Protein AF-A0A1H7CGT4-F1 (afdb_monomer)

Sequence (78 aa):
MSTPIVDIVPMMREFNVSNDLLGDHAALQKRWDEDGYLFFRDVLDHEPLERIRGLLVDHLERHGFVERNDRNVRWTGK

Foldseek 3Di:
DDDDDDPPDPDPDDDDACQVCVPPPVVVVVCCVVVVDHDYDPPDDVVVVVVVVVVVLVVCVVVPQFDPPDPVRHGPPD

Organism: NCBI:txid667676

Structure (mmCIF, N/CA/C/O backbone):
data_AF-A0A1H7CGT4-F1
#
_entry.id   AF-A0A1H7CGT4-F1
#
loop_
_atom_site.group_PDB
_atom_site.id
_atom_site.type_symbol
_atom_site.label_atom_id
_atom_site.label_alt_id
_atom_site.label_comp_id
_atom_site.label_asym_id
_atom_site.label_entity_id
_atom_site.label_seq_id
_atom_site.pdbx_PDB_ins_code
_atom_site.Cartn_x
_atom_site.Cartn_y
_atom_site.Cartn_z
_atom_site.occupancy
_atom_site.B_iso_or_equiv
_atom_site.auth_seq_id
_atom_site.auth_comp_id
_atom_site.auth_asym_id
_atom_site.auth_atom_id
_atom_site.pdbx_PDB_model_num
ATOM 1 N N . MET A 1 1 ? -24.869 39.413 -15.087 1.00 47.84 1 MET A N 1
ATOM 2 C CA . MET A 1 1 ? -23.499 38.931 -15.361 1.00 47.84 1 MET A CA 1
ATOM 3 C C . MET A 1 1 ? -23.137 37.984 -14.230 1.00 47.84 1 MET A C 1
ATOM 5 O O . MET A 1 1 ? -23.160 38.427 -13.092 1.00 47.84 1 MET A O 1
ATOM 9 N N . SER A 1 2 ? -22.963 36.688 -14.507 1.00 51.19 2 SER A N 1
ATOM 10 C CA . SER A 1 2 ? -22.695 35.674 -13.476 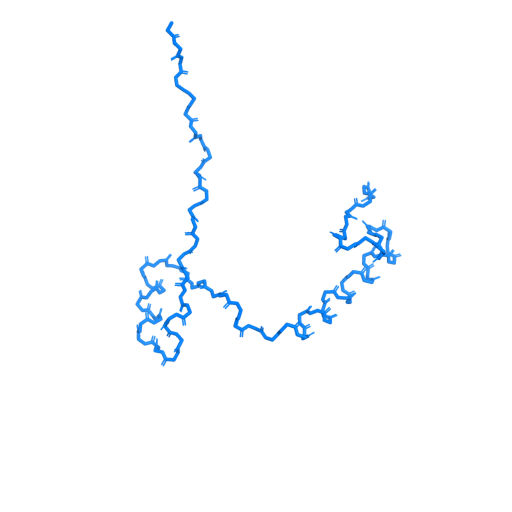1.00 51.19 2 SER A CA 1
ATOM 11 C C . SER A 1 2 ? -21.188 35.526 -13.301 1.00 51.19 2 SER A C 1
ATOM 13 O O . SER A 1 2 ? -20.489 35.237 -14.269 1.00 51.19 2 SER A O 1
ATOM 15 N N . THR A 1 3 ? -20.691 35.762 -12.092 1.00 56.47 3 THR A N 1
ATOM 16 C CA . THR A 1 3 ? -19.280 35.582 -11.732 1.00 56.47 3 THR A CA 1
ATOM 17 C C . THR A 1 3 ? -18.910 34.098 -11.840 1.00 56.47 3 THR A C 1
ATOM 19 O O . THR A 1 3 ? -19.654 33.269 -11.308 1.00 56.47 3 THR A O 1
ATOM 22 N N . PRO A 1 4 ? -17.809 33.723 -12.517 1.00 62.28 4 PRO A N 1
ATOM 23 C CA . PRO A 1 4 ? -17.367 32.336 -12.553 1.00 62.28 4 PRO A CA 1
ATOM 24 C C . PRO A 1 4 ? -16.884 31.915 -11.162 1.00 62.28 4 PRO A C 1
ATOM 26 O O . PRO A 1 4 ? -16.108 32.624 -10.521 1.00 62.28 4 PRO A O 1
ATOM 29 N N . ILE A 1 5 ? -17.356 30.761 -10.693 1.00 65.94 5 ILE A N 1
ATOM 30 C CA . ILE A 1 5 ? -16.827 30.111 -9.494 1.00 65.94 5 ILE A CA 1
ATOM 31 C C . ILE A 1 5 ? -15.411 29.653 -9.846 1.00 65.94 5 ILE A C 1
ATOM 33 O O . ILE A 1 5 ? -15.232 28.780 -10.693 1.00 65.94 5 ILE A O 1
ATOM 37 N N . VAL A 1 6 ? -14.405 30.290 -9.249 1.00 63.16 6 VAL A N 1
ATOM 38 C CA . VAL A 1 6 ? -13.016 29.836 -9.338 1.00 63.16 6 VAL A CA 1
ATOM 39 C C . VAL A 1 6 ? -12.883 28.665 -8.377 1.00 63.16 6 VAL A C 1
ATOM 41 O O . VAL A 1 6 ? -13.047 28.834 -7.169 1.00 63.16 6 VAL A O 1
ATOM 44 N N . ASP A 1 7 ? -12.635 27.482 -8.926 1.00 59.34 7 ASP A N 1
ATOM 45 C CA . ASP A 1 7 ? -12.377 26.277 -8.148 1.00 59.34 7 ASP A CA 1
ATOM 46 C C . ASP A 1 7 ? -11.022 26.434 -7.434 1.00 59.34 7 ASP A C 1
ATOM 48 O O . ASP A 1 7 ? -9.954 26.277 -8.024 1.00 59.34 7 ASP A O 1
ATOM 52 N N . ILE A 1 8 ? -11.069 26.892 -6.181 1.00 66.50 8 ILE A N 1
ATOM 53 C CA . ILE A 1 8 ? -9.892 27.172 -5.339 1.00 66.50 8 ILE A CA 1
ATOM 54 C C . ILE A 1 8 ? -9.308 25.908 -4.700 1.00 66.50 8 ILE A C 1
ATOM 56 O O . ILE A 1 8 ? -8.252 25.975 -4.070 1.00 66.50 8 ILE A O 1
ATOM 60 N N . VAL A 1 9 ? -9.973 24.762 -4.860 1.00 63.50 9 VAL A N 1
ATOM 61 C CA . VAL A 1 9 ? -9.428 23.463 -4.479 1.00 63.50 9 VAL A CA 1
ATOM 62 C C . VAL A 1 9 ? -8.897 22.828 -5.760 1.00 63.50 9 VAL A C 1
ATOM 64 O O . VAL A 1 9 ? -9.681 22.571 -6.671 1.00 63.50 9 VAL A O 1
ATOM 67 N N . PRO A 1 10 ? -7.583 22.574 -5.887 1.00 62.22 10 PRO A N 1
ATOM 68 C CA . PRO A 1 10 ? -7.087 21.811 -7.019 1.00 62.22 10 PRO A CA 1
ATOM 69 C C . PRO A 1 10 ? -7.833 20.477 -7.033 1.00 62.22 10 PRO A C 1
ATOM 71 O O . PRO A 1 10 ? -7.745 19.729 -6.056 1.00 62.22 10 PRO A O 1
ATOM 74 N N . MET A 1 11 ? -8.576 20.180 -8.105 1.00 61.97 11 MET A N 1
ATOM 75 C CA . MET A 1 11 ? -9.097 18.830 -8.320 1.00 61.97 11 MET A CA 1
ATOM 76 C C . MET A 1 11 ? -7.933 17.863 -8.106 1.00 61.97 11 MET A C 1
ATOM 78 O O . MET A 1 11 ? -6.910 17.984 -8.788 1.00 61.97 11 MET A O 1
ATOM 82 N N . MET A 1 12 ? -8.060 16.954 -7.132 1.00 59.62 12 MET A N 1
ATOM 83 C CA . MET A 1 12 ? -7.089 15.880 -6.936 1.00 59.62 12 MET A CA 1
ATOM 84 C C . MET A 1 12 ? -6.952 15.157 -8.273 1.00 59.62 12 MET A C 1
ATOM 86 O O . MET A 1 12 ? -7.871 14.463 -8.704 1.00 59.62 12 MET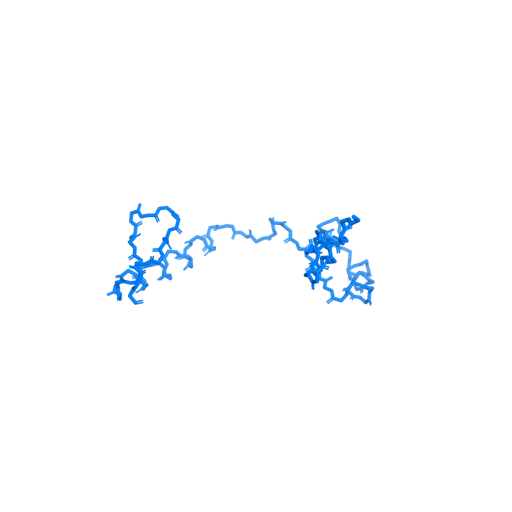 A O 1
ATOM 90 N N . ARG A 1 13 ? -5.830 15.380 -8.963 1.00 67.81 13 ARG A N 1
ATOM 91 C CA . ARG A 1 13 ? -5.520 14.655 -10.193 1.00 67.81 13 ARG A CA 1
ATOM 92 C C . ARG A 1 13 ? -5.396 13.183 -9.828 1.00 67.81 13 ARG A C 1
ATOM 94 O O . ARG A 1 13 ? -4.864 12.859 -8.765 1.00 67.81 13 ARG A O 1
ATOM 101 N N . GLU A 1 14 ? -5.901 12.306 -10.689 1.00 81.94 14 GLU A N 1
ATOM 102 C CA . GLU A 1 14 ? -5.693 10.874 -10.504 1.00 81.94 14 GLU A CA 1
ATOM 103 C C . GLU A 1 14 ? -4.190 10.580 -10.402 1.00 81.94 14 GLU A C 1
ATOM 105 O O . GLU A 1 14 ? -3.386 11.128 -11.160 1.00 81.94 14 GLU A O 1
ATOM 110 N N . PHE A 1 15 ? -3.810 9.740 -9.438 1.00 87.75 15 PHE A N 1
ATOM 111 C CA . PHE A 1 15 ? -2.420 9.327 -9.277 1.00 87.75 15 PHE A CA 1
ATOM 112 C C . PHE A 1 15 ? -1.959 8.493 -10.472 1.00 87.75 15 PHE A C 1
ATOM 114 O O . PHE A 1 15 ? -2.674 7.599 -10.934 1.00 87.75 15 PHE A O 1
ATOM 121 N N . ASN A 1 16 ? -0.728 8.739 -10.911 1.00 92.19 16 ASN A N 1
ATOM 122 C CA . ASN A 1 16 ? -0.084 7.992 -11.978 1.00 92.19 16 ASN A CA 1
ATOM 123 C C . ASN A 1 16 ? 0.294 6.584 -11.487 1.00 92.19 16 ASN A C 1
ATOM 125 O O . ASN A 1 16 ? 1.192 6.413 -10.659 1.00 92.19 16 ASN A O 1
ATOM 129 N N . VAL A 1 17 ? -0.425 5.567 -11.968 1.00 95.19 17 VAL A N 1
ATOM 130 C CA . VAL A 1 17 ? -0.197 4.167 -11.584 1.00 95.19 17 VAL A CA 1
ATOM 131 C C . VAL A 1 17 ? 1.124 3.687 -12.189 1.00 95.19 17 VAL A C 1
ATOM 133 O O . VAL A 1 17 ? 1.361 3.876 -13.376 1.00 95.19 17 VAL A O 1
ATOM 136 N N . SER A 1 18 ? 1.980 3.075 -11.369 1.00 97.25 18 SER A N 1
ATOM 137 C CA . SER A 1 18 ? 3.343 2.654 -11.742 1.00 97.25 18 SER A CA 1
ATOM 138 C C . SER A 1 18 ? 3.533 1.128 -11.745 1.00 97.25 18 SER A C 1
ATOM 140 O O . SER A 1 18 ? 4.658 0.635 -11.745 1.00 97.25 18 SER A O 1
ATOM 142 N N . ASN A 1 19 ? 2.439 0.357 -11.703 1.00 97.06 19 ASN A N 1
ATOM 143 C CA . ASN A 1 19 ? 2.461 -1.112 -11.699 1.00 97.06 19 ASN A CA 1
ATOM 144 C C . ASN A 1 19 ? 3.177 -1.722 -12.914 1.00 97.06 19 ASN A C 1
ATOM 146 O O . ASN A 1 19 ? 3.765 -2.793 -12.796 1.00 97.06 19 ASN A O 1
ATOM 150 N N . ASP A 1 20 ? 3.124 -1.055 -14.064 1.00 96.62 20 ASP A N 1
ATOM 151 C CA . ASP A 1 20 ? 3.780 -1.459 -15.310 1.00 96.62 20 ASP A CA 1
ATOM 152 C C . ASP A 1 20 ? 5.313 -1.447 -15.218 1.00 96.62 20 ASP A C 1
ATOM 154 O O . ASP A 1 20 ? 5.979 -2.119 -16.000 1.00 96.62 20 ASP A O 1
ATOM 158 N N . LEU A 1 21 ? 5.868 -0.728 -14.240 1.00 97.44 21 LEU A N 1
ATOM 159 C CA . LEU A 1 21 ? 7.308 -0.591 -14.022 1.00 97.44 21 LEU A CA 1
ATOM 160 C C . LEU A 1 21 ? 7.864 -1.608 -13.009 1.00 97.44 21 LEU A C 1
ATOM 162 O O . LEU A 1 21 ? 9.056 -1.591 -12.698 1.00 97.44 21 L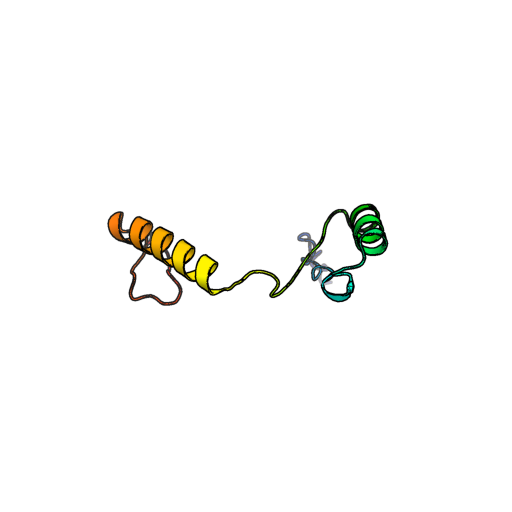EU A O 1
ATOM 166 N N . LEU A 1 22 ? 7.024 -2.487 -12.451 1.00 96.25 22 LEU A N 1
ATOM 167 C CA . LEU A 1 22 ? 7.472 -3.488 -11.483 1.00 96.25 22 LEU A CA 1
ATOM 168 C C . LEU A 1 22 ? 8.509 -4.427 -12.113 1.00 96.25 22 LEU A C 1
ATOM 170 O O . LEU A 1 22 ? 8.270 -5.052 -13.141 1.00 96.25 22 LEU A O 1
ATOM 174 N N . GLY A 1 23 ? 9.667 -4.541 -11.459 1.00 96.62 23 GLY A N 1
ATOM 175 C CA . GLY A 1 23 ? 10.810 -5.311 -11.959 1.00 96.62 23 GLY A CA 1
ATOM 176 C C . GLY A 1 23 ? 11.806 -4.497 -12.792 1.00 96.62 23 GLY A C 1
ATOM 177 O O . GLY A 1 23 ? 12.914 -4.979 -13.019 1.00 96.62 23 GLY A O 1
ATOM 178 N N . ASP A 1 24 ? 11.477 -3.257 -13.168 1.00 98.00 24 ASP A N 1
ATOM 179 C CA . ASP A 1 24 ? 12.394 -2.328 -13.833 1.00 98.00 24 ASP A CA 1
ATOM 180 C C . ASP A 1 24 ? 12.806 -1.195 -12.884 1.00 98.00 24 ASP A C 1
ATOM 182 O O . ASP A 1 24 ? 12.163 -0.151 -12.763 1.00 98.00 24 ASP A O 1
ATOM 186 N N . HIS A 1 25 ? 13.932 -1.401 -12.203 1.00 97.62 25 HIS A N 1
ATOM 187 C CA . HIS A 1 25 ? 14.474 -0.424 -11.263 1.00 97.62 25 HIS A CA 1
ATOM 188 C C . HIS A 1 25 ? 14.800 0.928 -11.920 1.00 97.62 25 HIS A C 1
ATOM 190 O O . HIS A 1 25 ? 14.588 1.975 -11.310 1.00 97.62 25 HIS A O 1
ATOM 196 N N . ALA A 1 26 ? 15.325 0.932 -13.149 1.00 98.19 26 ALA A N 1
ATOM 197 C CA . ALA A 1 26 ?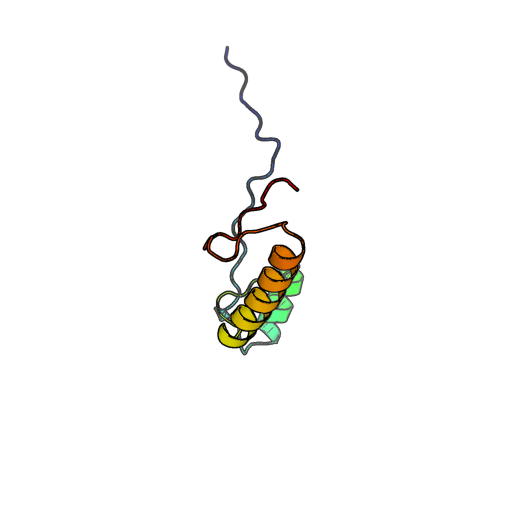 15.727 2.171 -13.811 1.00 98.19 26 ALA A CA 1
ATOM 198 C C . ALA A 1 26 ? 14.501 3.012 -14.190 1.00 98.19 26 ALA A C 1
ATOM 200 O O . ALA A 1 26 ? 14.501 4.229 -13.994 1.00 98.19 26 ALA A O 1
ATOM 201 N N . ALA A 1 27 ? 13.440 2.364 -14.674 1.00 97.69 27 ALA A N 1
ATOM 202 C CA . ALA A 1 27 ? 12.187 3.040 -14.976 1.00 97.69 27 ALA A CA 1
ATOM 203 C C . ALA A 1 27 ? 11.488 3.561 -13.710 1.00 97.69 27 ALA A C 1
ATOM 205 O O . ALA A 1 27 ? 10.979 4.684 -13.715 1.00 97.69 27 ALA A O 1
ATOM 206 N N . LEU A 1 28 ? 11.517 2.798 -12.610 1.00 97.75 28 LEU A N 1
ATOM 207 C CA . LEU A 1 28 ? 10.994 3.239 -11.312 1.00 97.75 28 LEU A CA 1
ATOM 208 C C . LEU A 1 28 ? 11.731 4.469 -10.776 1.00 97.75 28 LEU A C 1
ATOM 210 O O . LEU A 1 28 ? 11.083 5.423 -10.352 1.00 97.75 28 LEU A O 1
ATOM 214 N N . GLN A 1 29 ? 13.066 4.477 -10.832 1.00 98.19 29 GLN A N 1
ATOM 215 C CA . GLN A 1 29 ? 13.861 5.630 -10.404 1.00 98.19 29 GLN A CA 1
ATOM 216 C C . GLN A 1 29 ? 13.531 6.868 -11.240 1.00 98.19 29 GLN A C 1
ATOM 218 O O . GLN A 1 29 ? 13.290 7.938 -10.692 1.00 98.19 29 GLN A O 1
ATOM 223 N N . LYS A 1 30 ? 13.442 6.710 -12.564 1.00 97.94 30 LYS A N 1
ATOM 224 C CA . LYS A 1 30 ? 13.068 7.808 -13.456 1.00 97.94 30 LYS A CA 1
ATOM 225 C C . LYS A 1 30 ? 11.693 8.383 -13.100 1.00 97.94 30 LYS A C 1
ATOM 227 O O . LYS A 1 30 ? 11.549 9.597 -13.012 1.00 97.94 30 LYS A O 1
ATOM 232 N N . ARG A 1 31 ? 10.697 7.522 -12.861 1.00 96.88 31 ARG A N 1
ATOM 233 C CA . ARG A 1 31 ? 9.347 7.952 -12.468 1.00 96.88 31 ARG A CA 1
ATOM 234 C C . ARG A 1 31 ? 9.350 8.671 -11.121 1.00 96.88 31 ARG A C 1
ATOM 236 O O . ARG A 1 31 ? 8.660 9.671 -10.971 1.00 96.88 31 ARG A O 1
ATOM 243 N N . TRP A 1 32 ? 10.138 8.189 -10.165 1.00 96.38 32 TRP A N 1
ATOM 244 C CA . TRP A 1 32 ? 10.325 8.855 -8.881 1.00 96.38 32 TRP A CA 1
ATOM 245 C C . TRP A 1 32 ? 10.921 10.259 -9.042 1.00 96.38 32 TRP A C 1
ATOM 247 O O . TRP A 1 32 ? 10.422 11.199 -8.430 1.00 96.38 32 TRP A O 1
ATOM 257 N N . ASP A 1 33 ? 11.942 10.413 -9.885 1.00 97.75 33 ASP A N 1
ATOM 258 C CA . ASP A 1 33 ? 12.595 11.704 -10.121 1.00 97.75 33 ASP A CA 1
ATOM 259 C C . ASP A 1 33 ? 11.667 12.708 -10.839 1.00 97.75 33 ASP A C 1
ATOM 261 O O . ASP A 1 33 ? 11.751 13.911 -10.589 1.00 97.75 33 ASP A O 1
ATOM 265 N N . GLU A 1 34 ? 10.776 12.225 -11.713 1.00 95.50 34 GLU A N 1
ATOM 266 C CA . GLU A 1 34 ? 9.820 13.041 -12.480 1.00 95.50 34 GLU A CA 1
ATOM 267 C C . GLU A 1 34 ? 8.567 13.421 -11.671 1.00 95.50 34 GLU A C 1
ATOM 269 O O . GLU A 1 34 ? 8.193 14.595 -11.622 1.00 95.50 34 GLU A O 1
ATOM 274 N N . ASP A 1 35 ? 7.925 12.440 -11.031 1.00 93.62 35 ASP A N 1
ATOM 275 C CA . ASP A 1 35 ? 6.620 12.612 -10.383 1.00 93.62 35 ASP A CA 1
ATOM 276 C C . ASP A 1 35 ? 6.740 12.865 -8.869 1.00 93.62 35 ASP A C 1
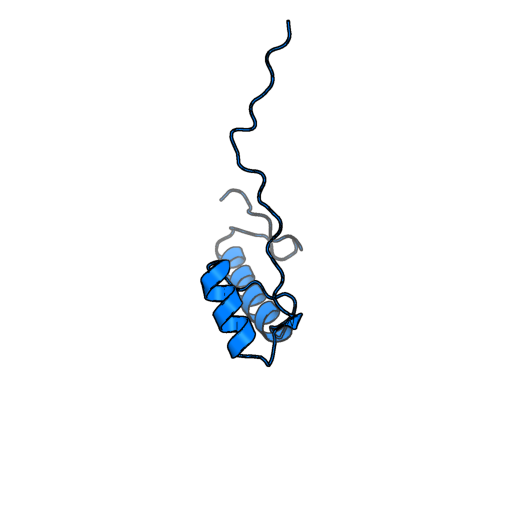ATOM 278 O O . ASP A 1 35 ? 5.809 13.386 -8.252 1.00 93.62 35 ASP A O 1
ATOM 282 N N . GLY A 1 36 ? 7.870 12.508 -8.246 1.00 94.62 36 GLY A N 1
ATOM 283 C CA . GLY A 1 36 ? 8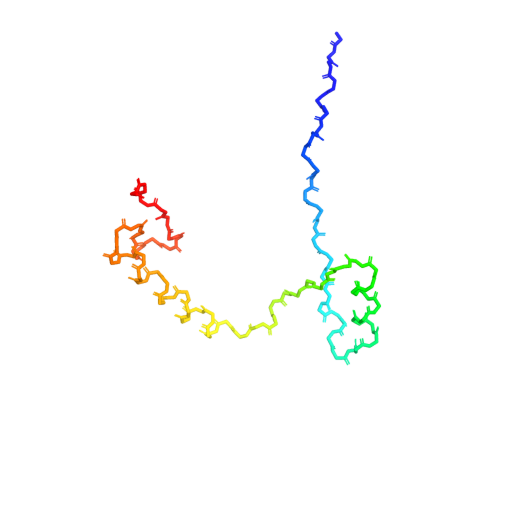.102 12.630 -6.801 1.00 94.62 36 GLY A CA 1
ATOM 284 C C . GLY A 1 36 ? 7.375 11.584 -5.947 1.00 94.62 36 GLY A C 1
ATOM 285 O O . GLY A 1 36 ? 7.396 11.664 -4.718 1.00 94.62 36 GLY A O 1
ATOM 286 N N . TYR A 1 37 ? 6.706 10.615 -6.575 1.00 95.19 37 TYR A N 1
ATOM 287 C CA . TYR A 1 37 ? 6.029 9.507 -5.908 1.00 95.19 37 TYR A CA 1
ATOM 288 C C . TYR A 1 37 ? 5.962 8.277 -6.816 1.00 95.19 37 TYR A C 1
ATOM 290 O O . TYR A 1 37 ? 6.116 8.360 -8.032 1.00 95.19 37 TYR A O 1
ATOM 298 N N . LEU A 1 38 ? 5.677 7.125 -6.208 1.00 96.31 38 LEU A N 1
ATOM 299 C CA . LEU A 1 38 ? 5.304 5.900 -6.908 1.00 96.31 38 LEU A CA 1
ATOM 300 C C . LEU A 1 38 ? 3.985 5.406 -6.331 1.00 96.31 38 LEU A C 1
ATOM 302 O O . LEU A 1 38 ? 3.883 5.137 -5.133 1.00 96.31 38 LEU A O 1
ATOM 306 N N . PHE A 1 39 ? 2.967 5.307 -7.180 1.00 96.00 39 PHE A N 1
ATOM 307 C CA . PHE A 1 39 ? 1.663 4.806 -6.778 1.00 96.00 39 PHE A CA 1
ATOM 308 C C . PHE A 1 39 ? 1.420 3.421 -7.372 1.00 96.00 39 PHE A C 1
ATOM 310 O O . PHE A 1 39 ? 1.387 3.244 -8.590 1.00 96.00 39 PHE A O 1
ATOM 317 N N . PHE A 1 40 ? 1.230 2.443 -6.489 1.00 96.06 40 PHE A N 1
ATOM 318 C CA . PHE A 1 40 ? 0.974 1.056 -6.847 1.00 96.06 40 PHE A CA 1
ATOM 319 C C . PHE A 1 40 ? -0.414 0.629 -6.378 1.00 96.06 40 PHE A 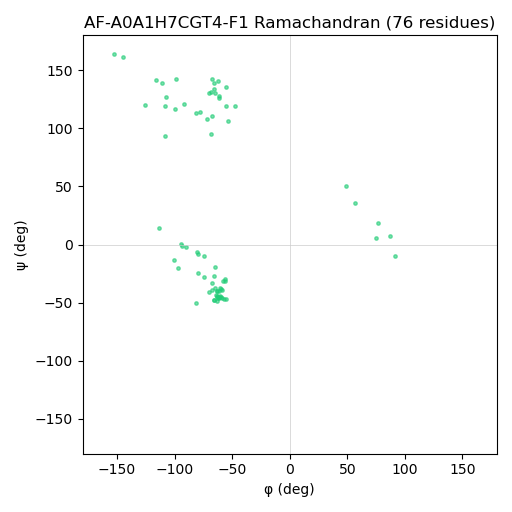C 1
ATOM 321 O O . PHE A 1 40 ? -0.858 0.987 -5.287 1.00 96.06 40 PHE A O 1
ATOM 328 N N . ARG A 1 41 ? -1.090 -0.171 -7.197 1.00 95.00 41 ARG A N 1
ATOM 329 C CA . ARG A 1 41 ? -2.370 -0.807 -6.875 1.00 95.00 41 ARG A CA 1
ATOM 330 C C . ARG A 1 41 ? -2.158 -2.307 -6.730 1.00 95.00 41 ARG A C 1
ATOM 332 O O . ARG A 1 41 ? -1.442 -2.879 -7.538 1.00 95.00 41 ARG A O 1
ATOM 339 N N . ASP A 1 42 ? -2.798 -2.930 -5.745 1.00 94.75 42 ASP A N 1
ATOM 340 C CA . ASP A 1 42 ? -2.880 -4.400 -5.661 1.00 94.75 42 ASP A CA 1
ATOM 341 C C . ASP A 1 42 ? -1.507 -5.118 -5.643 1.00 94.75 42 ASP A C 1
ATOM 343 O O . ASP A 1 42 ? -1.326 -6.173 -6.237 1.00 94.75 42 ASP A O 1
ATOM 347 N N . VAL A 1 43 ? -0.497 -4.510 -5.003 1.00 95.56 43 VAL A N 1
ATOM 348 C CA . VAL A 1 43 ? 0.860 -5.094 -4.874 1.00 95.56 43 VAL A CA 1
ATOM 349 C C . VAL A 1 43 ? 1.125 -5.732 -3.512 1.00 95.56 43 VAL A C 1
ATOM 351 O O . VAL A 1 43 ? 2.124 -6.425 -3.336 1.00 95.56 43 VAL A O 1
ATOM 354 N N . LEU A 1 44 ? 0.263 -5.462 -2.531 1.00 93.50 44 LEU A N 1
ATOM 355 C CA . LEU A 1 44 ? 0.358 -6.027 -1.191 1.00 93.50 44 LEU A CA 1
ATOM 356 C C . LEU A 1 44 ? -0.601 -7.205 -1.078 1.00 93.50 44 LEU A C 1
ATOM 358 O O . LEU A 1 44 ? -1.720 -7.138 -1.576 1.00 93.50 44 LEU A O 1
ATOM 362 N N . ASP A 1 45 ? -0.188 -8.247 -0.361 1.00 94.38 45 ASP A N 1
ATOM 363 C CA . ASP A 1 45 ? -1.105 -9.313 0.029 1.00 94.38 45 ASP A CA 1
ATOM 364 C C . ASP A 1 45 ? -2.219 -8.732 0.916 1.00 94.38 45 ASP A C 1
ATOM 366 O O . ASP A 1 45 ? -1.965 -8.028 1.901 1.00 94.38 45 ASP A O 1
ATOM 370 N N . HIS A 1 46 ? -3.465 -9.012 0.546 1.00 94.06 46 HIS A N 1
ATOM 371 C CA . HIS A 1 46 ? -4.641 -8.523 1.249 1.00 94.06 46 HIS A CA 1
ATOM 372 C C . HIS A 1 46 ? -4.870 -9.247 2.574 1.00 94.06 46 HIS A C 1
ATOM 374 O O . HIS A 1 46 ? -5.413 -8.646 3.499 1.00 94.06 46 HIS A O 1
ATOM 380 N N . GLU A 1 47 ? -4.436 -10.501 2.722 1.00 95.38 47 GLU A N 1
ATOM 381 C CA . GLU A 1 47 ? -4.703 -11.259 3.946 1.00 95.38 47 GLU A CA 1
ATOM 382 C C . GLU A 1 47 ? -4.037 -10.616 5.185 1.00 95.38 47 GLU A C 1
ATOM 384 O O . GLU A 1 47 ? -4.731 -10.365 6.177 1.00 95.38 47 GLU A O 1
ATOM 389 N N . PRO A 1 48 ? -2.738 -10.247 5.167 1.00 95.25 48 PRO A N 1
ATOM 390 C CA . PRO A 1 48 ? -2.131 -9.485 6.256 1.00 95.25 48 PRO A CA 1
ATOM 391 C C . PRO A 1 48 ? -2.804 -8.136 6.520 1.00 95.25 48 PRO A C 1
ATOM 393 O O . PRO A 1 48 ? -2.954 -7.757 7.685 1.00 95.25 48 PRO A O 1
ATOM 396 N N . LEU A 1 49 ? -3.217 -7.422 5.468 1.00 93.81 49 LEU A N 1
ATOM 397 C CA . LEU A 1 49 ? -3.882 -6.125 5.602 1.00 93.81 49 LEU A CA 1
ATOM 398 C C . LEU A 1 49 ? -5.228 -6.261 6.317 1.00 93.81 49 LEU A C 1
ATOM 400 O O . LEU A 1 49 ? -5.505 -5.498 7.243 1.00 93.81 49 LEU A O 1
ATOM 404 N N . GLU A 1 50 ? -6.022 -7.271 5.966 1.00 93.75 50 GLU A N 1
ATOM 405 C CA . GLU A 1 50 ? -7.296 -7.551 6.630 1.00 93.75 50 GLU A CA 1
ATOM 406 C C . GLU A 1 50 ? -7.108 -7.959 8.094 1.00 93.75 50 GLU A C 1
ATOM 408 O O . GLU A 1 50 ? -7.871 -7.525 8.961 1.00 93.75 50 GLU A O 1
ATOM 413 N N . ARG A 1 51 ? -6.051 -8.717 8.419 1.00 94.94 51 ARG A N 1
ATOM 414 C CA . ARG A 1 51 ? -5.728 -9.034 9.821 1.00 94.94 51 ARG A CA 1
ATOM 415 C C . ARG A 1 51 ? -5.402 -7.775 10.627 1.00 94.94 51 ARG A C 1
ATOM 417 O O . ARG A 1 51 ? -5.931 -7.606 11.725 1.00 94.94 51 ARG A O 1
ATOM 424 N N . ILE A 1 52 ? -4.569 -6.880 10.093 1.00 94.88 52 ILE A N 1
ATOM 425 C CA . ILE A 1 52 ? -4.218 -5.611 10.758 1.00 94.88 52 ILE A CA 1
ATOM 426 C C . ILE A 1 52 ? -5.458 -4.728 10.917 1.00 94.88 52 ILE A C 1
ATOM 428 O O . ILE A 1 52 ? -5.697 -4.187 11.999 1.00 94.88 52 ILE A O 1
ATOM 432 N N . ARG A 1 53 ? -6.278 -4.627 9.866 1.00 92.50 53 ARG A N 1
ATOM 433 C CA . ARG A 1 53 ? -7.557 -3.915 9.903 1.00 92.50 53 ARG A CA 1
ATOM 434 C C . ARG A 1 53 ? -8.450 -4.455 11.019 1.00 92.50 53 ARG A C 1
ATOM 436 O O . ARG A 1 53 ? -8.969 -3.665 11.801 1.00 92.50 53 ARG A O 1
ATOM 443 N N . GLY A 1 54 ? -8.582 -5.776 11.143 1.00 92.62 54 GLY A N 1
ATOM 444 C CA . GLY A 1 54 ? -9.347 -6.414 12.215 1.00 92.62 54 GLY A CA 1
ATOM 445 C C . GLY A 1 54 ? -8.858 -6.023 13.611 1.00 92.62 54 GLY A C 1
ATOM 446 O O . GLY A 1 54 ? -9.658 -5.610 14.445 1.00 92.62 54 GLY A O 1
ATOM 447 N N . LEU A 1 55 ? -7.543 -6.060 13.850 1.00 95.06 55 LEU A N 1
ATOM 448 C CA . LEU A 1 55 ? -6.957 -5.667 15.139 1.00 95.06 55 LEU A CA 1
ATOM 449 C C . LEU A 1 55 ? -7.239 -4.200 15.496 1.00 95.06 55 LEU A C 1
ATOM 451 O O . LEU A 1 55 ? -7.522 -3.891 16.658 1.00 95.06 55 LEU A O 1
ATOM 455 N N . LEU A 1 56 ? -7.175 -3.301 14.509 1.00 93.31 56 LEU A N 1
ATOM 456 C CA . LEU A 1 56 ? -7.495 -1.886 14.690 1.00 93.31 56 LEU A CA 1
ATOM 457 C C . LEU A 1 56 ? -8.980 -1.689 15.020 1.00 93.31 56 LEU A C 1
ATOM 459 O O . LEU A 1 56 ? -9.300 -0.992 15.982 1.00 93.31 56 LEU A O 1
ATOM 463 N N . VAL A 1 57 ? -9.878 -2.321 14.260 1.00 93.88 57 VAL A N 1
ATOM 464 C CA . VAL A 1 57 ? -11.330 -2.245 14.490 1.00 93.88 57 VAL A CA 1
ATOM 465 C C . VAL A 1 57 ? -11.685 -2.774 15.876 1.00 93.88 57 VAL A C 1
ATOM 467 O O . VAL A 1 57 ? -12.399 -2.099 16.613 1.00 93.88 57 VAL A O 1
ATOM 470 N N . ASP A 1 58 ? -11.121 -3.914 16.276 1.00 93.94 58 ASP A N 1
ATOM 471 C CA . ASP A 1 58 ? -11.340 -4.491 17.602 1.00 93.94 58 ASP A CA 1
ATOM 472 C C . ASP A 1 58 ? -10.873 -3.533 18.712 1.00 93.94 58 ASP A C 1
ATOM 474 O O . ASP A 1 58 ? -11.495 -3.447 19.770 1.00 93.94 58 ASP A O 1
ATOM 478 N N . HIS A 1 59 ? -9.767 -2.806 18.505 1.00 94.75 59 HIS A N 1
ATOM 479 C CA . HIS A 1 59 ? -9.308 -1.787 19.451 1.00 94.75 59 HIS A CA 1
ATOM 480 C C . HIS A 1 59 ? -10.286 -0.611 19.543 1.00 94.75 59 HIS A C 1
ATOM 482 O O . HIS A 1 59 ? -10.675 -0.225 20.644 1.00 94.75 59 HIS A O 1
ATOM 488 N N . LEU A 1 60 ? -10.724 -0.076 18.405 1.00 93.81 60 LEU A N 1
ATOM 489 C CA . LEU A 1 60 ? -11.665 1.043 18.355 1.00 93.81 60 LEU A CA 1
ATOM 490 C C . LEU A 1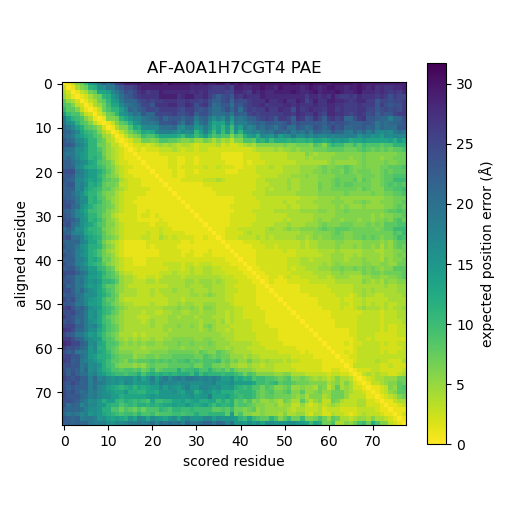 60 ? -13.028 0.687 18.968 1.00 93.81 60 LEU A C 1
ATOM 492 O O . LEU A 1 60 ? -13.597 1.498 19.701 1.00 93.81 60 LEU A O 1
ATOM 496 N N . GLU A 1 61 ? -13.525 -0.527 18.725 1.00 93.94 61 GLU A N 1
ATOM 497 C CA . GLU A 1 61 ? -14.780 -1.022 19.296 1.00 93.94 61 GLU A CA 1
ATOM 498 C C . GLU A 1 61 ? -14.694 -1.115 20.819 1.00 93.94 61 GLU A C 1
ATOM 500 O O . GLU A 1 61 ? -15.583 -0.625 21.515 1.00 93.94 61 GLU A O 1
ATOM 505 N N . ARG A 1 62 ? -13.597 -1.662 21.364 1.00 94.19 62 ARG A N 1
ATOM 506 C CA . ARG A 1 62 ? -13.396 -1.732 22.824 1.00 94.19 62 ARG A CA 1
ATOM 507 C C . ARG A 1 62 ? -13.480 -0.364 23.499 1.00 94.19 62 ARG A C 1
ATOM 509 O O . ARG A 1 62 ? -13.880 -0.277 24.658 1.00 94.19 62 ARG A O 1
ATOM 516 N N . HIS A 1 63 ? -13.113 0.699 22.788 1.00 94.44 63 HIS A N 1
ATOM 517 C CA . HIS A 1 63 ? -13.196 2.071 23.278 1.00 94.44 63 HIS A CA 1
ATOM 518 C C . HIS A 1 63 ? -14.501 2.786 22.890 1.00 94.44 63 HIS A C 1
ATOM 520 O O . HIS A 1 63 ? -14.734 3.910 23.339 1.00 94.44 63 HIS A O 1
ATOM 526 N N . GLY A 1 64 ? -15.393 2.127 22.149 1.00 92.12 64 GLY A N 1
ATOM 527 C CA . GLY A 1 64 ? -16.708 2.627 21.751 1.00 92.12 64 GLY A CA 1
ATOM 528 C C . GLY A 1 64 ? -16.676 3.642 20.609 1.00 92.12 64 GLY A C 1
ATOM 529 O O . GLY A 1 64 ? -17.641 4.384 20.453 1.00 92.12 64 GLY A O 1
ATOM 530 N N . PHE A 1 65 ? -15.581 3.711 19.846 1.00 93.38 65 PHE A N 1
ATOM 531 C CA . PHE A 1 65 ? -15.453 4.629 18.708 1.00 93.38 65 PHE A CA 1
ATOM 532 C C . PHE A 1 65 ? -16.152 4.122 17.446 1.00 93.38 65 PHE A C 1
ATOM 534 O O . PHE A 1 65 ? -16.475 4.925 16.576 1.00 93.38 65 PHE A O 1
ATOM 541 N N . VAL A 1 66 ? -16.344 2.808 17.320 1.00 93.44 66 VAL A N 1
ATOM 542 C CA . VAL A 1 66 ? -16.922 2.144 16.141 1.00 93.44 66 VAL A CA 1
ATOM 543 C C . VAL A 1 66 ? -17.760 0.947 16.589 1.00 93.44 66 VAL A C 1
ATOM 545 O O . VAL A 1 66 ? -17.567 0.436 17.693 1.00 93.44 66 VAL A O 1
ATOM 548 N N . GLU A 1 67 ? -18.648 0.471 15.720 1.00 87.62 67 GLU A N 1
ATOM 549 C CA . GLU A 1 67 ? -19.398 -0.776 15.911 1.00 87.62 67 GLU A CA 1
ATOM 550 C C . GLU A 1 67 ? -18.867 -1.852 14.960 1.00 87.62 67 GLU A C 1
ATOM 552 O O . GLU A 1 67 ? -18.817 -1.638 13.748 1.00 87.62 67 GLU A O 1
ATOM 557 N N . ARG A 1 68 ? -18.504 -3.036 15.468 1.00 76.38 68 ARG A N 1
ATOM 558 C CA . ARG A 1 68 ? -17.896 -4.087 14.631 1.00 76.38 68 ARG A CA 1
ATOM 559 C C . ARG A 1 68 ? -18.822 -4.650 13.560 1.00 76.38 68 ARG A C 1
ATOM 561 O O . ARG A 1 68 ? -18.351 -5.108 12.522 1.00 76.38 68 ARG A O 1
ATOM 568 N N . ASN A 1 69 ? -20.132 -4.606 13.790 1.00 80.31 69 ASN A N 1
ATOM 569 C CA . ASN A 1 69 ? -21.116 -5.051 12.804 1.00 80.31 69 ASN A CA 1
ATOM 570 C C . ASN A 1 69 ? -21.292 -4.057 11.644 1.00 80.31 69 ASN A C 1
ATOM 572 O O . ASN A 1 69 ? -21.918 -4.406 10.640 1.00 80.31 69 ASN A O 1
ATOM 576 N N . ASP A 1 70 ? -20.728 -2.848 11.737 1.00 83.00 70 ASP A N 1
ATOM 577 C CA . ASP A 1 70 ? -20.692 -1.930 10.609 1.00 83.00 70 ASP A CA 1
ATOM 578 C C . ASP A 1 70 ? -19.545 -2.286 9.659 1.00 83.00 70 ASP A C 1
ATOM 580 O O . ASP A 1 70 ? -18.364 -2.103 9.957 1.00 83.00 70 ASP A O 1
ATOM 584 N N . ARG A 1 71 ? -19.904 -2.732 8.451 1.00 77.38 71 ARG A N 1
ATOM 585 C CA . ARG A 1 71 ? -18.942 -3.024 7.376 1.00 77.38 71 ARG A CA 1
ATOM 586 C C . ARG A 1 71 ? -18.067 -1.820 7.035 1.00 77.38 71 ARG A C 1
ATOM 588 O O . ARG A 1 71 ? -16.908 -1.999 6.664 1.00 77.38 71 ARG A O 1
ATOM 595 N N . ASN A 1 72 ? -18.618 -0.618 7.184 1.00 83.56 72 ASN A N 1
ATOM 596 C CA . ASN A 1 72 ? -17.932 0.632 6.886 1.00 83.56 72 ASN A CA 1
ATOM 597 C C . ASN A 1 72 ? -17.182 1.201 8.094 1.00 83.56 72 ASN A C 1
ATOM 599 O O . ASN A 1 72 ? -16.528 2.227 7.941 1.00 83.56 72 ASN A O 1
ATOM 603 N N . VAL A 1 73 ? -17.264 0.548 9.263 1.00 84.94 73 VAL A N 1
ATOM 604 C CA . VAL A 1 73 ? -16.570 0.950 10.494 1.00 84.94 73 VAL A CA 1
ATOM 605 C C . VAL A 1 73 ? -16.796 2.444 10.777 1.00 84.94 73 VAL A C 1
ATOM 607 O O . VAL A 1 73 ? -15.853 3.221 10.936 1.00 84.94 73 VAL A O 1
ATOM 610 N N . ARG A 1 74 ? -18.060 2.894 10.746 1.00 87.75 74 ARG A N 1
ATOM 611 C CA . ARG A 1 74 ? -18.363 4.314 10.949 1.00 87.75 74 ARG A CA 1
ATOM 612 C C . ARG A 1 74 ? -18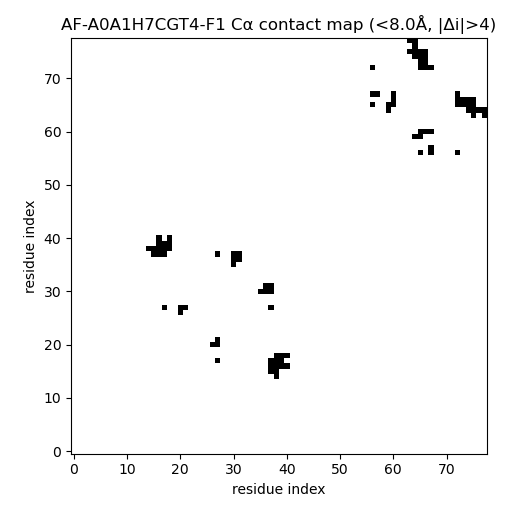.049 4.726 12.380 1.00 87.75 74 ARG A C 1
ATOM 614 O O . ARG A 1 74 ? -18.293 3.986 13.332 1.00 87.75 74 ARG A O 1
ATOM 621 N N . TRP A 1 75 ? -17.527 5.942 12.508 1.00 87.75 75 TRP A N 1
ATOM 622 C CA . TRP A 1 75 ? -17.317 6.575 13.801 1.00 87.75 75 TRP A CA 1
ATOM 623 C C . TRP A 1 75 ? -18.661 6.850 14.483 1.00 87.75 75 TRP A C 1
ATOM 625 O O . TRP A 1 75 ? -19.588 7.372 13.863 1.00 87.75 75 TRP A O 1
ATOM 635 N N . THR A 1 76 ? -18.749 6.512 15.766 1.00 88.00 76 THR A N 1
ATOM 636 C CA . THR A 1 76 ? -19.961 6.623 16.592 1.00 88.00 76 THR A CA 1
ATOM 637 C C . THR A 1 76 ? -20.233 8.038 17.103 1.00 88.00 76 THR A C 1
ATOM 639 O O . THR A 1 76 ? -21.288 8.277 17.686 1.00 88.00 76 THR A O 1
ATOM 642 N N . GLY A 1 77 ? -19.310 8.986 16.908 1.00 83.56 77 GLY A N 1
ATOM 643 C CA . GLY A 1 77 ? -19.437 10.354 17.428 1.00 83.56 77 GLY A CA 1
ATOM 644 C C . GLY A 1 77 ? -18.904 10.548 18.853 1.00 83.56 77 GLY A C 1
ATOM 645 O O . GLY A 1 77 ? -19.105 11.616 19.428 1.00 83.56 77 GLY A O 1
ATOM 646 N N . LYS A 1 78 ? -18.259 9.525 19.425 1.00 71.50 78 LYS A N 1
ATOM 647 C CA . LYS A 1 78 ? -17.583 9.586 20.728 1.00 71.50 78 LYS A CA 1
ATOM 648 C C . LYS A 1 78 ? -16.284 10.383 20.680 1.00 71.50 78 LYS A C 1
ATOM 650 O O . LYS A 1 78 ? -15.549 10.220 19.677 1.00 71.50 78 LYS A O 1
#

Radius of gyration: 20.19 Å; Cα contacts (8 Å, |Δi|>4): 47; chains: 1; bounding box: 39×50×39 Å

Secondary structure (DSSP, 8-state):
-PPP----SPP-PPP-B-GGGTT-HHHHHHHHHHHS--B-SS-S-HHHHHHHHHHHHHHHHHTTSB-TT-TT--B---

pLDDT: mean 87.29, std 13.23, range [47.84, 98.19]

Mean predicted aligned error: 8.74 Å

Solvent-accessible surface area (backbone atoms only — not comparable to full-atom values): 5125 Å² total; per-residue (Å²): 137,84,80,81,83,75,76,85,63,78,76,82,70,82,79,68,75,44,62,89,37,68,92,37,67,68,59,45,50,51,43,34,75,73,70,74,54,83,41,74,72,92,81,67,72,60,68,67,52,52,52,52,50,49,56,50,51,57,53,37,31,78,73,54,36,28,48,87,88,40,91,80,54,52,73,66,82,110